Protein AF-S4PAY8-F1 (afdb_monomer)

Foldseek 3Di:
DPDQPWDWDWDDDPVDIDIDTFCDPVSPFAFPDKDWDWDQDDPPRQIWIWIWTQTPVRDIDIDTDDCVRCVPPD

pLDDT: mean 85.06, std 10.39, range [43.88, 95.38]

Nearest PDB structures (foldseek):
  3ddm-assembly1_A  TM=7.544E-01  e=1.862E+00  Bordetella bronchiseptica
  3no1-assembly1_C  TM=6.897E-01  e=1.759E+00  marine actinobacterium PHSC20C1
  1o7l-assembly1_B  TM=3.869E-01  e=1.113E+00  Escherichia coli
  1o7l-assembly2_D  TM=3.879E-01  e=1.178E+00  Escherichia coli
  4lid-assembly1_B  TM=4.590E-01  e=2.625E+00  Sulfolobus spindle-shaped virus 1

Radius of gyration: 13.48 Å; Cα contacts (8 Å, |Δi|>4): 127; chains: 1; bounding box: 32×29×31 Å

Solvent-accessible surface area (backbone atoms only — not comparable to full-atom values): 4811 Å² total; per-residue (Å²): 134,87,76,72,82,46,58,67,51,78,40,78,55,101,89,47,80,40,77,43,77,46,84,54,84,63,75,81,63,51,73,74,48,74,48,79,44,78,43,74,51,72,97,82,69,45,72,42,42,32,41,39,33,37,30,76,89,70,48,78,47,80,42,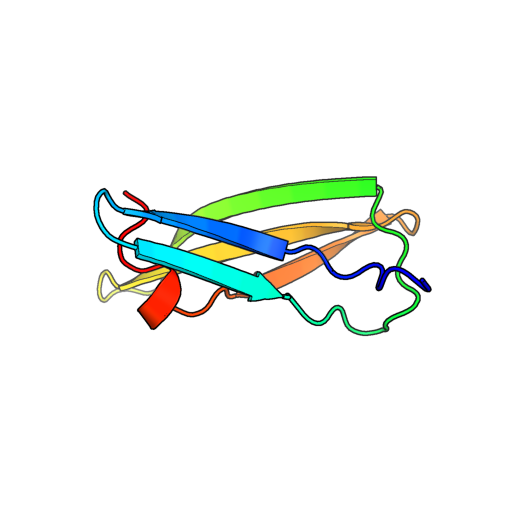79,53,57,58,89,71,45,59,80,68,123

Structure (mmCIF, N/CA/C/O backbone):
data_AF-S4PAY8-F1
#
_entry.id   AF-S4PAY8-F1
#
loop_
_atom_site.group_PDB
_atom_site.id
_atom_site.type_symbol
_atom_site.label_atom_id
_atom_site.label_alt_id
_atom_site.label_comp_id
_atom_site.label_asym_id
_atom_site.label_entity_id
_atom_site.label_seq_id
_atom_site.pdbx_PDB_ins_code
_atom_site.Cartn_x
_atom_site.Cartn_y
_atom_site.Cartn_z
_atom_site.occupancy
_atom_site.B_iso_or_equiv
_atom_site.auth_seq_id
_atom_site.auth_comp_id
_atom_site.auth_asym_id
_atom_site.auth_atom_id
_atom_site.pdbx_PDB_model_num
ATOM 1 N N . MET A 1 1 ? -14.871 -13.091 -15.405 1.00 43.88 1 MET A N 1
ATOM 2 C CA . MET A 1 1 ? -14.590 -11.931 -14.534 1.00 43.88 1 MET A CA 1
ATOM 3 C C . MET A 1 1 ? -13.102 -11.647 -14.665 1.00 43.88 1 MET A C 1
ATOM 5 O O . MET A 1 1 ? -12.313 -12.489 -14.262 1.00 43.88 1 MET A O 1
ATOM 9 N N . GLN A 1 2 ? -12.705 -10.587 -15.372 1.00 49.75 2 GLN A N 1
ATOM 10 C CA . GLN A 1 2 ? -11.287 -10.259 -15.542 1.00 49.75 2 GLN A CA 1
ATOM 11 C C . GLN A 1 2 ? -10.840 -9.555 -14.258 1.00 49.75 2 GLN A C 1
ATOM 13 O O . GLN A 1 2 ? -11.241 -8.421 -14.018 1.00 49.75 2 GLN A O 1
ATOM 18 N N . ALA A 1 3 ? -10.120 -10.260 -13.386 1.00 59.81 3 ALA A N 1
ATOM 19 C CA . ALA A 1 3 ? -9.594 -9.662 -12.164 1.00 59.81 3 ALA A CA 1
ATOM 20 C C . ALA A 1 3 ? -8.561 -8.589 -12.545 1.00 59.81 3 ALA A C 1
ATOM 22 O O . ALA A 1 3 ? -7.652 -8.864 -13.334 1.00 59.81 3 ALA A O 1
ATOM 23 N N . SER A 1 4 ? -8.713 -7.366 -12.032 1.00 67.19 4 SER A N 1
ATOM 24 C CA . SER A 1 4 ? -7.638 -6.377 -12.100 1.00 67.19 4 SER A CA 1
ATOM 25 C C . SER A 1 4 ? -6.468 -6.893 -11.259 1.00 67.19 4 SER A C 1
ATOM 27 O O . SER A 1 4 ? -6.672 -7.451 -10.184 1.00 67.19 4 SER A O 1
ATOM 29 N N . ASN A 1 5 ? -5.228 -6.719 -11.728 1.00 78.25 5 ASN A N 1
ATOM 30 C CA . ASN A 1 5 ? -4.037 -7.052 -10.931 1.00 78.25 5 ASN A CA 1
ATOM 31 C C . ASN A 1 5 ? -3.712 -5.951 -9.900 1.00 78.25 5 ASN A C 1
ATOM 33 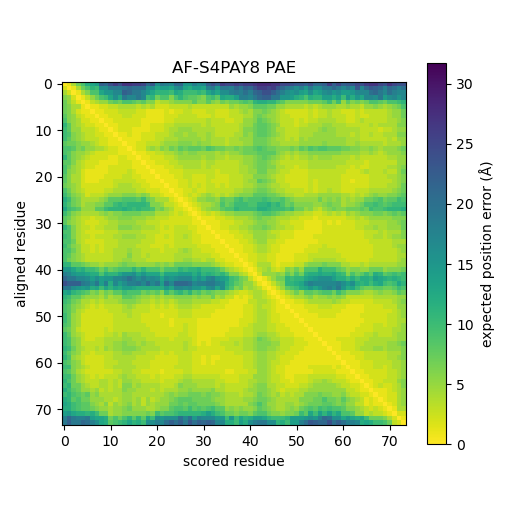O O . ASN A 1 5 ? -2.557 -5.743 -9.537 1.00 78.25 5 ASN A O 1
ATOM 37 N N . ASN A 1 6 ? -4.724 -5.180 -9.501 1.00 88.88 6 ASN A N 1
ATOM 38 C CA . ASN A 1 6 ? -4.573 -4.092 -8.554 1.00 88.88 6 ASN A CA 1
ATOM 39 C C . ASN A 1 6 ? -4.724 -4.662 -7.140 1.00 88.88 6 ASN A C 1
ATOM 41 O O . ASN A 1 6 ? -5.739 -5.299 -6.848 1.00 88.88 6 ASN A O 1
ATOM 45 N N . PRO A 1 7 ? -3.754 -4.428 -6.248 1.00 90.00 7 PRO A N 1
ATOM 46 C CA . PRO A 1 7 ? -3.895 -4.817 -4.863 1.00 90.00 7 PRO A CA 1
ATOM 47 C C . PRO A 1 7 ? -5.006 -3.997 -4.203 1.00 90.00 7 PRO A C 1
ATOM 49 O O . PRO A 1 7 ? -5.218 -2.818 -4.507 1.00 90.00 7 PRO A O 1
ATOM 52 N N . VAL A 1 8 ? -5.712 -4.640 -3.280 1.00 89.38 8 VAL A N 1
ATOM 53 C CA . VAL A 1 8 ? -6.802 -4.036 -2.518 1.00 89.38 8 VAL A CA 1
ATOM 54 C C . VAL A 1 8 ? -6.379 -3.947 -1.060 1.00 89.38 8 VAL A C 1
ATOM 56 O O . VAL A 1 8 ? -5.987 -4.943 -0.457 1.00 89.38 8 VAL A O 1
ATOM 59 N N . VAL A 1 9 ? -6.477 -2.751 -0.489 1.00 87.25 9 VAL A N 1
ATOM 60 C CA . VAL A 1 9 ? -6.306 -2.522 0.944 1.00 87.25 9 VAL A CA 1
ATOM 61 C C . VAL A 1 9 ? -7.675 -2.636 1.602 1.00 87.25 9 VAL A C 1
ATOM 63 O O . VAL A 1 9 ? -8.603 -1.909 1.243 1.00 87.25 9 VAL A O 1
ATOM 66 N N . LEU A 1 10 ? -7.795 -3.552 2.563 1.00 87.19 10 LEU A N 1
ATOM 67 C CA . LEU A 1 10 ? -8.957 -3.651 3.437 1.00 87.19 10 LEU A CA 1
ATOM 68 C C . LEU A 1 10 ? -8.603 -3.116 4.811 1.00 87.19 10 LEU A C 1
ATOM 70 O O . LEU A 1 10 ? -7.578 -3.481 5.386 1.00 87.19 10 LEU A O 1
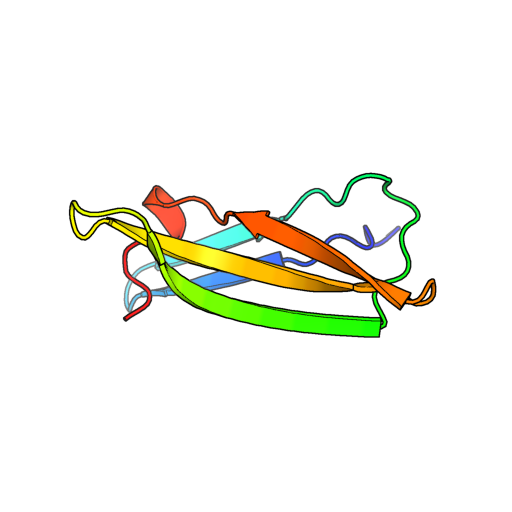ATOM 74 N N . MET A 1 11 ? -9.492 -2.295 5.351 1.00 86.25 11 MET A N 1
ATOM 75 C CA . MET A 1 11 ? -9.384 -1.829 6.714 1.00 86.25 11 MET A CA 1
ATOM 76 C C . MET A 1 11 ? -10.702 -1.977 7.446 1.00 86.25 11 MET A C 1
ATOM 78 O O . MET A 1 11 ? -11.766 -1.619 6.946 1.00 86.25 11 MET A O 1
ATOM 82 N N . LEU A 1 12 ? -10.610 -2.510 8.656 1.00 86.12 12 LEU A N 1
ATOM 83 C CA . LEU A 1 12 ? -11.750 -2.932 9.448 1.00 86.12 12 LEU A CA 1
ATOM 84 C C . LEU A 1 12 ? -11.814 -2.075 10.707 1.00 86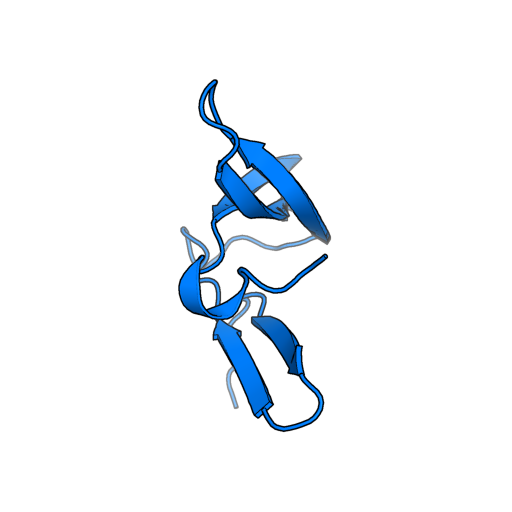.12 12 LEU A C 1
ATOM 86 O O . LEU A 1 12 ? -10.826 -1.939 11.425 1.00 86.12 12 LEU A O 1
ATOM 90 N N . THR A 1 13 ? -12.984 -1.511 10.972 1.00 84.94 13 THR A N 1
ATOM 91 C CA . THR A 1 13 ? -13.371 -1.060 12.310 1.00 84.94 13 THR A CA 1
ATOM 92 C C . THR A 1 13 ? -14.489 -1.975 12.810 1.00 84.94 13 THR A C 1
ATOM 94 O O . THR A 1 13 ? -15.042 -2.743 12.021 1.00 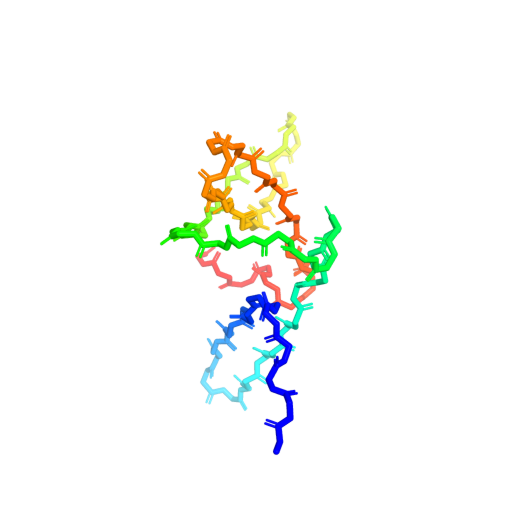84.94 13 THR A O 1
ATOM 97 N N . PRO A 1 14 ? -14.883 -1.901 14.092 1.00 89.81 14 PRO A N 1
ATOM 98 C CA . PRO A 1 14 ? -16.024 -2.674 14.582 1.00 89.81 14 PRO A CA 1
ATOM 99 C C . PRO A 1 14 ? -17.329 -2.436 13.806 1.00 89.81 14 PRO A C 1
ATOM 101 O O . PRO A 1 14 ? -18.178 -3.320 13.769 1.00 89.81 14 PRO A O 1
ATOM 104 N N . ASN A 1 15 ? -17.482 -1.264 13.177 1.00 91.88 15 ASN A N 1
ATOM 105 C CA . ASN A 1 15 ? -18.734 -0.853 12.538 1.00 91.88 15 ASN A CA 1
ATOM 106 C C . ASN A 1 15 ? -18.646 -0.800 11.008 1.00 91.88 15 ASN A C 1
ATOM 108 O O . ASN A 1 15 ? -19.674 -0.893 10.340 1.00 91.88 15 ASN A O 1
ATOM 112 N N . ASN A 1 16 ? -17.442 -0.648 10.448 1.00 88.38 16 ASN A N 1
ATOM 113 C CA . ASN A 1 16 ? -17.251 -0.362 9.030 1.00 88.38 16 ASN A CA 1
ATOM 114 C C . ASN A 1 16 ? -16.164 -1.242 8.408 1.00 88.38 16 ASN A C 1
ATOM 116 O O . ASN A 1 16 ? -15.153 -1.564 9.034 1.00 88.38 16 ASN A O 1
ATOM 120 N N . ILE A 1 17 ? -16.331 -1.518 7.115 1.00 89.00 17 ILE A N 1
ATOM 121 C CA . ILE A 1 17 ? -15.292 -2.068 6.245 1.00 89.00 17 ILE A CA 1
ATOM 122 C C . ILE A 1 17 ? -14.960 -1.002 5.206 1.00 89.00 17 ILE A C 1
ATOM 124 O O . ILE A 1 17 ? -15.820 -0.601 4.424 1.00 89.00 17 ILE A O 1
ATOM 128 N N . HIS A 1 18 ? -13.711 -0.555 5.192 1.00 87.06 18 HIS A N 1
ATOM 129 C CA . HIS A 1 18 ? -13.193 0.346 4.175 1.00 87.06 18 HIS A CA 1
ATOM 130 C C . HIS A 1 18 ? -12.354 -0.461 3.187 1.00 87.06 18 HIS A C 1
ATOM 132 O O . HIS A 1 18 ? -11.493 -1.251 3.579 1.00 87.06 18 HIS A O 1
ATOM 138 N N . VAL A 1 19 ? -12.635 -0.278 1.899 1.00 88.69 19 VAL A N 1
ATOM 139 C CA . VAL A 1 19 ? -11.976 -0.993 0.807 1.00 88.69 19 VAL A CA 1
ATOM 140 C C . VAL A 1 19 ? -11.410 0.031 -0.160 1.00 88.69 19 VAL A C 1
ATOM 142 O O . VAL A 1 19 ? -12.144 0.878 -0.669 1.00 88.69 19 VAL A O 1
ATOM 145 N N . GLN A 1 20 ? -10.114 -0.071 -0.432 1.00 88.19 20 GLN A N 1
ATOM 146 C CA . GLN A 1 20 ? -9.431 0.777 -1.394 1.00 88.19 20 GLN A CA 1
ATOM 147 C C . GLN A 1 20 ? -8.689 -0.078 -2.417 1.00 88.19 20 GLN A C 1
ATOM 149 O O . GLN A 1 20 ? -7.754 -0.799 -2.077 1.00 88.19 20 GLN A O 1
ATOM 154 N N . GLU A 1 21 ? -9.060 0.043 -3.689 1.00 90.44 21 GLU A N 1
ATOM 155 C CA . GLU A 1 21 ? -8.258 -0.493 -4.789 1.00 90.44 21 GLU A CA 1
ATOM 156 C C . GLU A 1 21 ? -7.097 0.465 -5.091 1.00 90.44 21 GLU A C 1
ATOM 158 O O . GLU A 1 21 ? -7.299 1.660 -5.337 1.00 90.44 21 GLU A O 1
ATOM 163 N N . ILE A 1 22 ? -5.871 -0.053 -5.087 1.00 90.38 22 ILE A N 1
ATOM 164 C CA . ILE A 1 22 ? -4.674 0.711 -5.429 1.00 90.38 22 ILE A CA 1
ATOM 165 C C . ILE A 1 22 ? -4.403 0.542 -6.921 1.00 90.38 22 ILE A C 1
ATOM 167 O O . ILE A 1 22 ? -3.991 -0.520 -7.381 1.00 90.38 22 ILE A O 1
ATOM 171 N N . LYS A 1 23 ? -4.626 1.607 -7.695 1.00 90.56 23 LYS A N 1
ATOM 172 C CA . LYS A 1 23 ? -4.380 1.597 -9.142 1.00 90.56 23 LYS A CA 1
ATOM 173 C C . LYS A 1 23 ? -2.880 1.587 -9.425 1.00 90.56 23 LYS A C 1
ATOM 175 O O . LYS A 1 23 ? -2.215 2.618 -9.319 1.00 90.56 23 LYS A O 1
ATOM 180 N N . VAL A 1 24 ? -2.361 0.428 -9.819 1.00 88.56 24 VAL A N 1
ATOM 181 C CA . VAL A 1 24 ? -0.946 0.266 -10.158 1.00 88.56 24 VAL A CA 1
ATOM 182 C C . VAL A 1 24 ? -0.695 0.795 -11.563 1.00 88.56 24 VAL A C 1
ATOM 184 O O . VAL A 1 24 ? -1.406 0.476 -12.517 1.00 88.56 24 VAL A O 1
ATOM 187 N N . VAL A 1 25 ? 0.343 1.618 -11.695 1.00 85.69 25 VAL A N 1
ATOM 188 C CA . VAL A 1 25 ? 0.773 2.187 -12.974 1.00 85.69 25 VAL A CA 1
ATOM 189 C C . VAL A 1 25 ? 2.229 1.784 -13.228 1.00 85.69 25 VAL A C 1
ATOM 191 O O . VAL A 1 25 ? 3.091 2.078 -12.392 1.00 85.69 25 VAL A O 1
ATOM 194 N N . PRO A 1 26 ? 2.522 1.113 -14.360 1.00 83.69 26 PRO A N 1
ATOM 195 C CA . PRO A 1 26 ? 1.589 0.689 -15.404 1.00 83.69 26 PRO A CA 1
ATOM 196 C C . PRO A 1 26 ? 0.746 -0.520 -14.962 1.00 83.69 26 PRO A C 1
ATOM 198 O O . PRO A 1 26 ? 1.228 -1.395 -14.249 1.00 83.69 26 PRO A O 1
ATOM 201 N N . ALA A 1 27 ? -0.486 -0.621 -15.468 1.00 79.19 27 ALA A N 1
ATOM 202 C CA . ALA A 1 27 ? -1.452 -1.662 -15.083 1.00 79.19 27 ALA A CA 1
ATOM 203 C C . ALA A 1 27 ? -1.026 -3.109 -15.420 1.00 79.19 27 ALA A C 1
ATOM 205 O O . ALA A 1 27 ? -1.683 -4.061 -15.012 1.00 79.19 27 ALA A O 1
ATOM 206 N N . LYS A 1 28 ? 0.058 -3.285 -16.190 1.00 80.69 28 LYS A N 1
ATOM 207 C CA . LYS A 1 28 ? 0.625 -4.592 -16.560 1.00 80.69 28 LYS A CA 1
ATOM 208 C C . LYS A 1 28 ? 1.760 -5.048 -15.637 1.00 80.69 28 LYS A C 1
ATOM 210 O O . LYS A 1 28 ? 2.355 -6.089 -15.905 1.00 80.69 28 LYS A O 1
ATOM 215 N N . ALA A 1 29 ? 2.100 -4.275 -14.602 1.00 85.12 29 ALA A N 1
ATOM 216 C CA . ALA A 1 29 ? 3.109 -4.691 -13.639 1.00 85.12 29 ALA A CA 1
ATOM 217 C C . ALA A 1 29 ? 2.672 -6.001 -12.966 1.00 85.12 29 ALA A C 1
ATOM 219 O O . ALA A 1 29 ? 1.547 -6.122 -12.473 1.00 85.12 29 ALA A O 1
ATOM 220 N N . LYS A 1 30 ? 3.562 -6.993 -12.978 1.00 90.25 30 LYS A N 1
ATOM 221 C CA . LYS A 1 30 ? 3.359 -8.253 -12.271 1.00 90.25 30 LYS A CA 1
ATOM 222 C C . LYS A 1 30 ? 3.957 -8.127 -10.882 1.00 90.25 30 LYS A C 1
ATOM 224 O O . LYS A 1 30 ? 5.161 -7.930 -10.745 1.00 90.25 30 LYS A O 1
ATOM 229 N N . ILE A 1 31 ? 3.092 -8.207 -9.884 1.00 92.00 31 ILE A N 1
ATOM 230 C CA . ILE A 1 31 ? 3.435 -8.080 -8.471 1.00 92.00 31 ILE A CA 1
ATOM 231 C C . ILE A 1 31 ? 3.811 -9.472 -7.967 1.00 92.00 31 ILE A C 1
ATOM 233 O O . ILE A 1 31 ? 3.054 -10.418 -8.175 1.00 92.00 31 ILE A O 1
ATOM 237 N N . THR A 1 32 ? 4.976 -9.597 -7.343 1.00 94.25 32 THR A N 1
ATOM 238 C CA . THR A 1 32 ? 5.447 -10.847 -6.733 1.00 94.25 32 THR A CA 1
ATOM 239 C C . THR A 1 32 ? 5.196 -10.861 -5.234 1.00 94.25 32 THR A C 1
ATOM 241 O O . THR A 1 32 ? 4.827 -11.901 -4.698 1.00 94.25 32 THR A O 1
ATOM 244 N N . ASP A 1 33 ? 5.350 -9.712 -4.577 1.00 93.69 33 ASP A N 1
ATOM 245 C CA . ASP A 1 33 ? 5.085 -9.551 -3.150 1.00 93.69 33 ASP A CA 1
ATOM 246 C C . ASP A 1 33 ? 4.643 -8.115 -2.827 1.00 93.69 33 ASP A C 1
ATOM 248 O O . ASP A 1 33 ? 4.835 -7.186 -3.622 1.00 93.69 33 ASP A O 1
ATOM 252 N N . MET A 1 34 ? 4.037 -7.923 -1.659 1.00 92.69 34 MET A N 1
ATOM 253 C CA . MET A 1 34 ? 3.600 -6.619 -1.180 1.00 92.69 34 MET A CA 1
ATOM 254 C C . MET A 1 34 ? 3.665 -6.504 0.340 1.00 92.69 34 MET A C 1
ATOM 256 O O . MET A 1 34 ? 3.351 -7.437 1.072 1.00 92.69 34 MET A O 1
ATOM 260 N N . VAL A 1 35 ? 3.985 -5.307 0.823 1.00 93.25 35 VAL A N 1
ATOM 261 C CA . VAL A 1 35 ? 3.941 -4.983 2.249 1.00 93.25 35 VAL A CA 1
ATOM 262 C C . VAL A 1 35 ? 3.250 -3.646 2.473 1.00 93.25 35 VAL A C 1
ATOM 264 O O . VAL A 1 35 ? 3.533 -2.657 1.795 1.00 93.25 35 VAL A O 1
ATOM 267 N N . ALA A 1 36 ? 2.330 -3.610 3.434 1.00 90.69 36 ALA A N 1
ATOM 268 C CA . ALA A 1 36 ? 1.732 -2.374 3.920 1.00 90.69 36 ALA A CA 1
ATOM 269 C C . ALA A 1 36 ? 2.540 -1.860 5.117 1.00 90.69 36 ALA A C 1
ATOM 271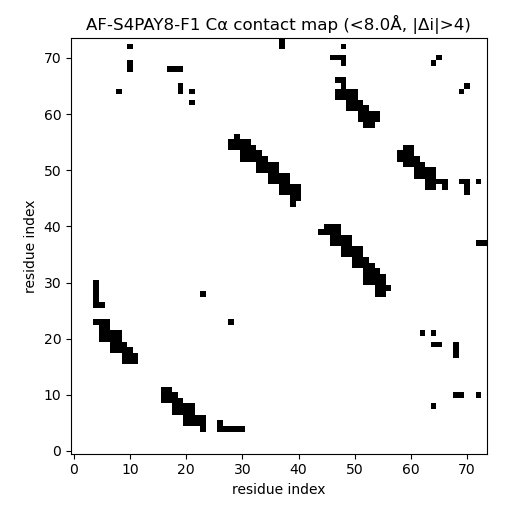 O O . ALA A 1 36 ? 2.773 -2.593 6.077 1.00 90.69 36 ALA A O 1
ATOM 272 N N . VAL A 1 37 ? 2.964 -0.598 5.065 1.00 90.56 37 VAL A N 1
ATOM 273 C CA . VAL A 1 37 ? 3.778 0.033 6.108 1.00 90.56 37 VAL A CA 1
ATOM 274 C C . VAL A 1 37 ? 3.117 1.321 6.575 1.00 90.56 37 VAL A C 1
ATOM 276 O O . VAL A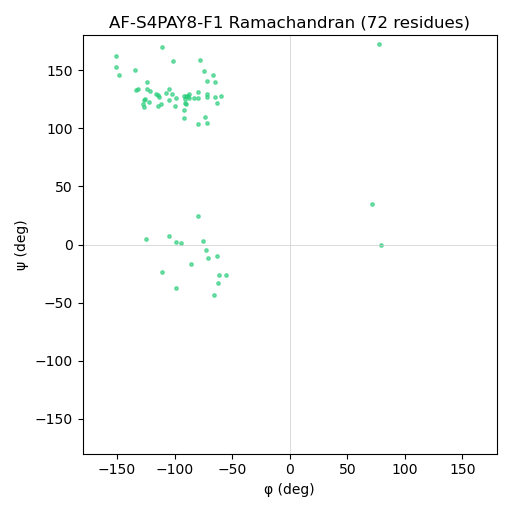 1 37 ? 2.867 2.232 5.782 1.00 90.56 37 VAL A O 1
ATOM 279 N N . ARG A 1 38 ? 2.882 1.417 7.885 1.00 88.06 38 ARG A N 1
ATOM 280 C CA . ARG A 1 38 ? 2.521 2.659 8.575 1.00 88.06 38 ARG A CA 1
ATOM 281 C C . ARG A 1 38 ? 3.805 3.346 9.040 1.00 88.06 38 ARG A C 1
ATOM 283 O O . ARG A 1 38 ? 4.639 2.702 9.672 1.00 88.06 38 ARG A O 1
ATOM 290 N N . HIS A 1 39 ? 3.990 4.619 8.718 1.00 87.12 39 HIS A N 1
ATOM 291 C CA . HIS A 1 39 ? 5.181 5.371 9.118 1.00 87.12 39 HIS A CA 1
ATOM 292 C C . HIS A 1 39 ? 4.883 6.862 9.288 1.00 87.12 39 HIS A C 1
ATOM 294 O O . HIS A 1 39 ? 4.008 7.422 8.623 1.00 87.12 39 HIS A O 1
ATOM 300 N N . TRP A 1 40 ? 5.665 7.517 10.149 1.00 87.12 40 TRP A N 1
ATOM 301 C CA . TRP A 1 40 ? 5.643 8.968 10.290 1.00 87.12 40 TRP A CA 1
ATOM 302 C C . TRP A 1 40 ? 6.279 9.613 9.059 1.00 87.12 40 TRP A C 1
ATOM 304 O O . TRP A 1 40 ? 7.408 9.293 8.683 1.00 87.12 40 TRP A O 1
ATOM 314 N N . CYS A 1 41 ? 5.561 10.540 8.442 1.00 81.31 41 CYS A N 1
ATOM 315 C CA . CYS A 1 41 ? 6.013 11.295 7.290 1.00 81.31 41 CYS A CA 1
ATOM 316 C C . CYS A 1 41 ? 6.226 12.762 7.685 1.00 81.31 41 CYS A C 1
ATOM 318 O O . CYS A 1 41 ? 5.291 13.461 8.073 1.00 81.31 41 CYS A O 1
ATOM 320 N N . GLY A 1 42 ? 7.458 13.250 7.517 1.00 78.38 42 GLY A N 1
ATOM 321 C CA . GLY A 1 42 ? 7.827 14.646 7.770 1.00 78.38 42 GLY A CA 1
ATOM 322 C C . GLY A 1 42 ? 7.997 15.009 9.252 1.00 78.38 42 GLY A C 1
ATOM 323 O O . GLY A 1 42 ? 7.714 14.222 10.151 1.00 78.38 42 GLY A O 1
ATOM 324 N N . GLY A 1 43 ? 8.474 16.232 9.510 1.00 72.94 43 GLY A N 1
ATOM 325 C CA . GLY A 1 43 ? 8.776 16.722 10.866 1.00 72.94 43 GLY A CA 1
ATOM 326 C C . GLY A 1 43 ? 7.554 17.048 11.737 1.00 72.94 43 GLY A C 1
ATOM 327 O O . GLY A 1 43 ? 7.724 17.388 12.901 1.00 72.94 43 GLY A O 1
ATOM 328 N N . GLY A 1 44 ? 6.338 16.962 11.185 1.00 69.44 44 GLY A N 1
ATOM 329 C CA . GLY A 1 44 ? 5.086 17.331 11.857 1.00 69.44 44 GLY A CA 1
ATOM 330 C C . GLY A 1 44 ? 4.294 16.167 12.462 1.00 69.44 44 GLY A C 1
ATOM 331 O O . GLY A 1 44 ? 3.210 16.401 12.983 1.00 69.44 44 GLY A O 1
ATOM 332 N N . GLY A 1 45 ? 4.792 14.928 12.386 1.00 74.44 45 GLY A N 1
ATOM 333 C CA . GLY A 1 45 ? 4.104 13.775 12.974 1.00 74.44 45 GLY A CA 1
ATOM 334 C C . GLY A 1 45 ? 2.835 13.351 12.222 1.00 74.44 45 GLY A C 1
ATOM 335 O O . GLY A 1 45 ? 1.876 12.905 12.836 1.00 74.44 45 GLY A O 1
ATOM 336 N N . GLU A 1 46 ? 2.788 13.463 10.895 1.00 83.81 46 GLU A N 1
ATOM 337 C CA . GLU A 1 46 ? 1.669 12.900 10.130 1.00 83.81 46 GLU A CA 1
ATOM 338 C C . GLU A 1 46 ? 1.923 11.407 9.868 1.00 83.81 46 GLU A C 1
ATOM 340 O O . GLU A 1 46 ? 2.971 11.039 9.337 1.00 83.81 46 GLU A O 1
ATOM 345 N N . GLN A 1 47 ? 0.984 10.531 10.227 1.00 84.56 47 GLN A N 1
ATOM 346 C CA . GLN A 1 47 ? 1.093 9.096 9.950 1.00 84.56 47 GLN A CA 1
ATOM 347 C C . GLN A 1 47 ? 0.540 8.749 8.571 1.00 84.56 47 GLN A C 1
ATOM 349 O O . GLN A 1 47 ? -0.608 9.070 8.252 1.00 84.56 47 GLN A O 1
ATOM 354 N N . LYS A 1 48 ? 1.327 8.022 7.772 1.00 87.56 48 LYS A N 1
ATOM 355 C CA . LYS A 1 48 ? 0.933 7.571 6.434 1.00 87.56 48 LYS A CA 1
ATOM 356 C C . LYS A 1 48 ? 1.043 6.066 6.296 1.00 87.56 48 LYS A C 1
ATOM 358 O O . LYS A 1 48 ? 1.992 5.440 6.762 1.00 87.56 48 LYS A O 1
ATOM 363 N N . SER A 1 49 ? 0.049 5.504 5.622 1.00 89.38 49 SER A N 1
ATOM 364 C CA . SER A 1 49 ? 0.003 4.098 5.243 1.00 89.38 49 SER A CA 1
ATOM 365 C C . SER A 1 49 ? 0.432 3.994 3.781 1.00 89.38 49 SER A C 1
ATOM 367 O O . SER A 1 49 ? -0.205 4.581 2.908 1.00 89.38 49 SER A O 1
ATOM 369 N N . THR A 1 50 ? 1.511 3.269 3.510 1.00 91.56 50 THR A N 1
ATOM 370 C CA . THR A 1 50 ? 2.045 3.067 2.160 1.00 91.56 50 THR A CA 1
ATOM 371 C C . THR A 1 50 ? 2.081 1.585 1.844 1.00 91.56 50 THR A C 1
ATOM 373 O O . THR A 1 50 ? 2.587 0.789 2.630 1.00 91.56 50 THR A O 1
ATOM 376 N N . LEU A 1 51 ? 1.577 1.223 0.671 1.00 93.31 51 LEU A N 1
ATOM 377 C CA . LEU A 1 51 ? 1.747 -0.096 0.091 1.00 93.31 51 LEU A CA 1
ATOM 378 C C . LEU A 1 51 ? 3.013 -0.102 -0.768 1.00 93.31 51 LEU A C 1
ATOM 380 O O . LEU A 1 51 ? 3.137 0.687 -1.708 1.00 93.31 51 LEU A O 1
ATOM 384 N N . ILE A 1 52 ? 3.950 -0.981 -0.437 1.00 95.25 52 ILE A N 1
ATOM 385 C CA . ILE A 1 52 ? 5.180 -1.207 -1.191 1.00 95.25 52 ILE A CA 1
ATOM 386 C C . ILE A 1 52 ? 5.016 -2.516 -1.955 1.00 95.25 52 ILE A C 1
ATOM 388 O O . ILE A 1 52 ? 4.730 -3.550 -1.357 1.00 95.25 52 ILE A O 1
ATOM 392 N N . LEU A 1 53 ? 5.185 -2.462 -3.272 1.00 94.81 53 LEU A N 1
ATOM 393 C CA . LEU A 1 53 ? 5.076 -3.604 -4.173 1.00 94.81 53 LEU A CA 1
ATOM 394 C C . LEU A 1 53 ? 6.460 -3.999 -4.668 1.00 94.81 53 LEU A C 1
ATOM 396 O O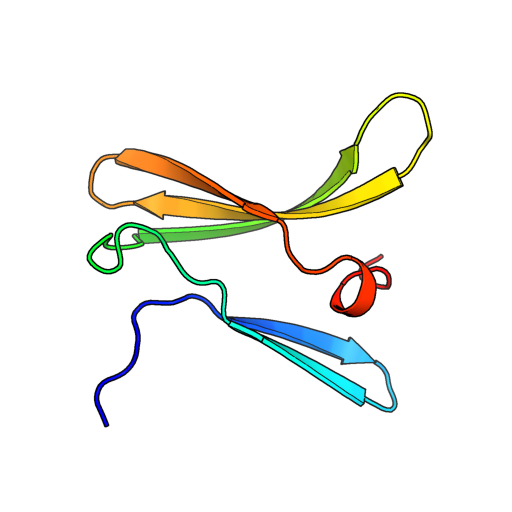 . LEU A 1 53 ? 7.180 -3.147 -5.192 1.00 94.81 53 LEU A O 1
ATOM 400 N N . LEU A 1 54 ? 6.782 -5.285 -4.566 1.00 95.38 54 LEU A N 1
ATOM 401 C CA . LEU A 1 54 ? 7.864 -5.903 -5.316 1.00 95.38 54 LEU A CA 1
ATOM 402 C C . LEU A 1 54 ? 7.291 -6.437 -6.629 1.00 95.38 54 LEU A C 1
ATOM 404 O O . LEU A 1 54 ? 6.310 -7.181 -6.637 1.00 95.38 54 LEU A O 1
ATOM 408 N N . CYS A 1 55 ? 7.881 -6.024 -7.744 1.00 93.12 55 CYS A N 1
ATOM 409 C CA . CYS A 1 55 ? 7.489 -6.483 -9.070 1.00 93.12 55 CYS A CA 1
ATOM 410 C C . CYS A 1 55 ? 8.462 -7.549 -9.596 1.00 93.12 55 CYS A C 1
ATOM 412 O O . CYS A 1 55 ? 9.618 -7.610 -9.186 1.00 93.12 55 CYS A O 1
ATOM 414 N N . GLU A 1 56 ? 8.011 -8.368 -10.548 1.00 93.81 56 GLU A N 1
ATOM 415 C CA . GLU A 1 56 ? 8.830 -9.421 -11.179 1.00 93.81 56 GLU A CA 1
ATOM 416 C C . GLU A 1 56 ? 10.063 -8.853 -11.911 1.00 93.81 56 GLU A C 1
ATOM 418 O O . GLU A 1 56 ? 11.087 -9.519 -12.012 1.00 93.81 56 GLU A O 1
ATOM 423 N N . ASP A 1 57 ? 9.996 -7.595 -12.363 1.00 91.31 57 ASP A N 1
ATOM 424 C CA . ASP A 1 57 ? 11.122 -6.856 -12.957 1.00 91.31 57 ASP A CA 1
ATOM 425 C C . ASP A 1 57 ? 12.153 -6.361 -11.919 1.00 91.31 57 ASP A C 1
ATOM 427 O O . ASP A 1 57 ? 13.099 -5.657 -12.270 1.00 91.31 57 ASP A O 1
ATOM 431 N N . GLY A 1 58 ? 11.967 -6.702 -10.640 1.00 93.44 58 GLY A N 1
ATOM 432 C CA . GLY A 1 58 ? 12.805 -6.272 -9.522 1.00 93.44 58 GLY A CA 1
ATOM 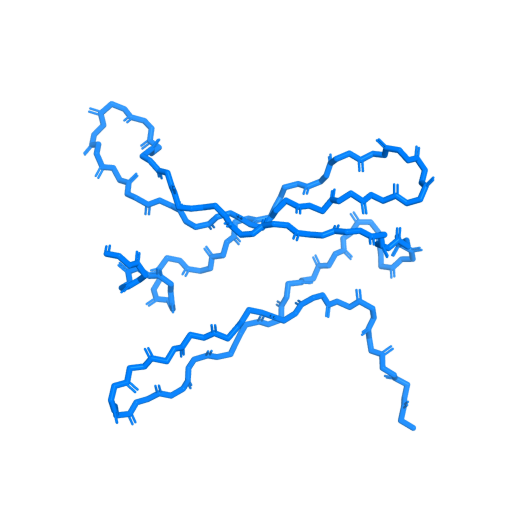433 C C . GLY A 1 58 ? 12.520 -4.851 -9.033 1.00 93.44 58 GLY A C 1
ATOM 434 O O . GLY A 1 58 ? 13.162 -4.401 -8.084 1.00 93.44 58 GLY A O 1
ATOM 435 N N . SER A 1 59 ? 11.572 -4.126 -9.639 1.00 93.94 59 SER A N 1
ATOM 436 C CA . SER A 1 59 ? 11.228 -2.775 -9.194 1.00 93.94 59 SER A CA 1
ATOM 437 C C . SER A 1 59 ? 10.465 -2.785 -7.868 1.00 93.94 59 SER A C 1
ATOM 439 O O . SER A 1 59 ? 9.580 -3.613 -7.637 1.00 93.94 59 SER A O 1
ATOM 441 N N . LEU A 1 60 ? 10.788 -1.810 -7.014 1.00 95.12 60 LEU A N 1
ATOM 442 C CA . LEU A 1 60 ? 9.990 -1.456 -5.845 1.00 95.12 60 LEU A CA 1
ATOM 443 C C . LEU A 1 60 ? 9.119 -0.247 -6.178 1.00 95.12 60 LEU A C 1
ATOM 445 O O . LEU A 1 60 ? 9.618 0.786 -6.628 1.00 95.12 60 LEU A O 1
ATOM 449 N N . ARG A 1 61 ? 7.811 -0.370 -5.956 1.00 93.62 61 ARG A N 1
ATOM 450 C CA . ARG A 1 61 ? 6.835 0.692 -6.236 1.00 93.62 61 ARG A CA 1
ATOM 451 C C . ARG A 1 61 ? 6.056 1.023 -4.979 1.00 93.62 61 ARG A C 1
ATOM 453 O O . ARG A 1 61 ? 5.593 0.124 -4.289 1.00 93.62 61 ARG A O 1
ATOM 460 N N . MET A 1 62 ? 5.905 2.310 -4.692 1.00 94.38 62 MET A N 1
ATOM 461 C CA . MET A 1 62 ? 5.277 2.793 -3.465 1.00 94.38 62 MET A CA 1
ATOM 462 C C . MET A 1 62 ? 3.982 3.526 -3.796 1.00 94.38 62 MET A C 1
ATOM 464 O O . MET A 1 62 ? 3.976 4.439 -4.620 1.00 94.38 62 MET A O 1
ATOM 468 N N . TYR A 1 63 ? 2.900 3.145 -3.127 1.00 93.25 63 TYR A N 1
ATOM 469 C CA . TYR A 1 63 ? 1.582 3.744 -3.291 1.00 93.25 63 TYR A CA 1
ATOM 470 C C . TYR A 1 63 ? 1.041 4.165 -1.931 1.00 93.25 63 TYR A C 1
ATOM 472 O O . TYR A 1 63 ? 0.887 3.338 -1.035 1.00 93.25 63 TYR A O 1
ATOM 480 N N . ALA A 1 64 ? 0.743 5.452 -1.768 1.00 90.38 64 ALA A N 1
ATOM 481 C CA . ALA A 1 64 ? 0.088 5.940 -0.561 1.00 90.38 64 ALA A CA 1
ATOM 482 C C . ALA A 1 64 ? -1.377 5.478 -0.540 1.00 90.38 64 ALA A C 1
ATOM 484 O O . ALA A 1 64 ? -2.113 5.672 -1.511 1.00 90.38 64 ALA A O 1
ATOM 485 N N . ALA A 1 65 ? -1.799 4.882 0.571 1.00 88.75 65 ALA A N 1
ATOM 486 C CA . ALA A 1 65 ? -3.205 4.618 0.828 1.00 88.75 65 ALA A CA 1
ATOM 487 C C . ALA A 1 65 ? -3.909 5.910 1.280 1.00 88.75 65 ALA A C 1
ATOM 489 O O . ALA A 1 65 ? -3.274 6.865 1.735 1.00 88.75 65 ALA A O 1
ATOM 490 N N . SER A 1 66 ? -5.232 5.958 1.132 1.00 87.19 66 SER A N 1
ATOM 491 C CA . SER A 1 66 ? -6.032 7.125 1.508 1.00 87.19 66 SER A CA 1
ATOM 492 C C . SER A 1 66 ? -5.928 7.369 3.010 1.00 87.19 66 SER A C 1
ATOM 494 O O . SER A 1 66 ? -6.288 6.497 3.796 1.00 87.19 66 SER A O 1
ATOM 496 N N . ALA A 1 67 ? -5.469 8.550 3.431 1.00 83.56 67 ALA A N 1
ATOM 497 C CA . ALA A 1 67 ? -5.350 8.880 4.852 1.00 83.56 67 ALA A CA 1
ATOM 498 C C . ALA A 1 67 ? -6.713 8.872 5.565 1.00 83.56 67 ALA A C 1
ATOM 500 O O . ALA A 1 67 ? -6.797 8.456 6.713 1.00 83.56 67 ALA A O 1
ATOM 501 N N . GLU A 1 68 ? -7.789 9.253 4.876 1.00 82.62 68 GLU A N 1
ATOM 502 C CA . GLU A 1 68 ? -9.149 9.225 5.426 1.00 82.62 68 GLU A CA 1
ATOM 503 C C . GLU A 1 68 ? -9.617 7.788 5.699 1.00 82.62 68 GLU A C 1
ATOM 505 O O . GLU A 1 68 ? -10.170 7.493 6.754 1.00 82.62 68 GLU A O 1
ATOM 510 N N . GLN A 1 69 ? -9.345 6.873 4.767 1.00 81.31 69 GLN A N 1
ATOM 511 C CA . GLN A 1 69 ? -9.764 5.472 4.875 1.00 81.31 69 GLN A CA 1
ATOM 512 C C . GLN A 1 69 ? -8.774 4.614 5.661 1.00 81.31 69 GLN A C 1
ATOM 514 O O . GLN A 1 69 ? -9.113 3.499 6.042 1.00 81.31 69 GLN A O 1
ATOM 519 N N . THR A 1 70 ? -7.543 5.099 5.858 1.00 80.25 70 THR A N 1
ATOM 520 C CA . THR A 1 70 ? -6.461 4.324 6.475 1.00 80.25 70 THR A CA 1
ATOM 521 C C . THR A 1 70 ? -5.804 4.963 7.692 1.00 80.25 70 THR A C 1
ATOM 523 O O . THR A 1 70 ? -4.847 4.418 8.245 1.00 80.25 70 THR A O 1
ATOM 526 N N . GLY A 1 71 ? -6.334 6.100 8.138 1.00 75.75 71 GLY A N 1
ATOM 527 C CA . GLY A 1 71 ? -5.806 6.897 9.242 1.00 75.75 71 GLY A CA 1
ATOM 528 C C . GLY A 1 71 ? -5.986 6.278 10.624 1.00 75.75 71 GLY A C 1
ATOM 529 O O . GLY A 1 71 ? -5.364 6.758 11.563 1.00 75.75 71 GLY A O 1
ATOM 530 N N . TYR A 1 72 ? -6.786 5.218 10.739 1.00 74.12 72 TYR A N 1
ATOM 531 C CA . TYR A 1 72 ? -7.049 4.495 11.985 1.00 74.12 72 TYR A CA 1
ATOM 532 C C . TYR A 1 72 ? -6.321 3.139 12.062 1.00 74.12 72 TYR A C 1
ATOM 534 O O . TYR A 1 72 ? -6.554 2.358 12.982 1.00 74.12 72 TYR A O 1
ATOM 542 N N . TRP A 1 73 ? -5.436 2.843 11.101 1.00 66.00 73 TRP A N 1
ATOM 543 C CA . TRP A 1 73 ? -4.488 1.733 11.209 1.00 66.00 73 TRP A CA 1
ATOM 544 C C . TRP A 1 73 ? -3.391 2.124 12.206 1.00 66.00 73 TRP A C 1
ATOM 546 O O . TRP A 1 73 ? -2.557 2.960 11.869 1.00 66.00 73 TRP A O 1
ATOM 556 N N . LEU A 1 74 ? -3.380 1.481 13.382 1.00 54.47 74 LEU A N 1
ATOM 557 C CA . LEU A 1 74 ? -2.553 1.794 14.566 1.00 54.47 74 LEU A CA 1
ATOM 558 C C . LEU A 1 74 ? -2.876 3.150 15.209 1.00 54.47 74 LEU A C 1
ATOM 560 O O . LEU A 1 74 ? -2.452 4.196 14.665 1.00 54.47 74 LEU A O 1
#

Mean predicted aligned error: 5.32 Å

Sequence (74 aa):
MQASNNPVVLMLTPNNIHVQEIKVVPAKAKITDMVAVRHWCGGGGEQKSTLILLCEDGSLRMYAASAEQTGYWL

Secondary structure (DSSP, 8-state):
-------EEEEE-SS-EEEEE---SSTT--EEEEEEEEEEETTTTEEEEEEEEEETTS-EEEEEPPHHHHTT--

Organism: NCBI:txid116150

InterPro domains:
  IPR045189 E3 ubiquitin ligase UBR4-like [PTHR21725] (1-73)